Protein AF-A0AAP0P8N6-F1 (afdb_monomer_lite)

Sequence (125 aa):
MKKIEGWNSDIFTMSHIPEKYRLFVSKFVRRVVIARMAESPDIANAYHLKLKEAYEIEEQLKDLDVLTSSEEQLLELLDEVEKQLSEKAYVAGDEYTMADTMLIPVLALIELLELEENTFWLDPE

Foldseek 3Di:
DVLLVVQDVLLQLQLLDPPVPRDACDPVNVVVLVVVCVVCVVCNVVSVVVVVVRVVSVVLNVDPVSSVVSVVSLVVVVVLQVVCVVPEVHSVHPDDDVVRVSVVVVVVSCVVSVCPVPVPPDDDD

Structure (mmCIF, N/CA/C/O backbone):
data_AF-A0AAP0P8N6-F1
#
_entry.id   AF-A0AAP0P8N6-F1
#
loop_
_atom_site.group_PDB
_atom_site.id
_atom_site.type_symbol
_atom_site.label_atom_id
_atom_site.label_alt_id
_atom_site.label_comp_id
_atom_site.label_asym_id
_atom_site.label_entity_id
_atom_site.label_seq_id
_atom_site.pdbx_PDB_ins_code
_atom_site.Cartn_x
_atom_site.Cartn_y
_atom_site.Cartn_z
_atom_site.occupancy
_atom_site.B_iso_or_equiv
_atom_site.auth_seq_id
_atom_site.auth_comp_id
_atom_site.auth_asym_id
_atom_site.auth_atom_id
_atom_site.pdbx_PDB_model_num
ATOM 1 N N . MET A 1 1 ? -12.423 5.915 3.944 1.00 55.97 1 MET A N 1
ATOM 2 C CA . MET A 1 1 ? -12.132 5.591 2.526 1.00 55.97 1 MET A CA 1
ATOM 3 C C . MET A 1 1 ? -11.003 6.431 1.953 1.00 55.97 1 MET A C 1
ATOM 5 O O . MET A 1 1 ? -9.958 5.854 1.720 1.00 55.97 1 MET A O 1
ATOM 9 N N . LYS A 1 2 ? -11.124 7.767 1.854 1.00 62.25 2 LYS A N 1
ATOM 10 C CA . LYS A 1 2 ? -10.032 8.633 1.345 1.00 62.25 2 LYS A CA 1
ATOM 11 C C . LYS A 1 2 ? -8.669 8.457 2.033 1.00 62.25 2 LYS A C 1
ATOM 13 O O . LYS A 1 2 ? -7.657 8.740 1.417 1.00 62.25 2 LYS A O 1
ATOM 18 N N . LYS A 1 3 ? -8.650 8.040 3.305 1.00 66.69 3 LYS A N 1
ATOM 19 C CA . LYS A 1 3 ? -7.413 7.783 4.057 1.00 66.69 3 LYS A CA 1
ATOM 20 C C . LYS A 1 3 ? -6.740 6.460 3.674 1.00 66.69 3 LYS A C 1
ATOM 22 O O . LYS A 1 3 ? -5.549 6.473 3.425 1.00 66.69 3 LYS A O 1
ATOM 27 N N . ILE A 1 4 ? -7.506 5.369 3.532 1.00 62.72 4 ILE A N 1
ATOM 28 C CA . ILE A 1 4 ? -6.992 4.083 3.017 1.00 62.72 4 ILE A CA 1
ATOM 29 C C . ILE A 1 4 ? -6.464 4.271 1.590 1.00 62.72 4 ILE A C 1
ATOM 31 O O . ILE A 1 4 ? -5.371 3.833 1.277 1.00 62.72 4 ILE A O 1
ATOM 35 N N . GLU A 1 5 ? -7.208 4.992 0.745 1.00 65.88 5 GLU A N 1
ATOM 36 C CA . GLU A 1 5 ? -6.774 5.343 -0.618 1.00 65.88 5 GLU A CA 1
ATOM 37 C C . GLU A 1 5 ? -5.599 6.338 -0.648 1.00 65.88 5 GLU A C 1
ATOM 39 O O . GLU A 1 5 ? -4.939 6.479 -1.673 1.00 65.88 5 GLU A O 1
ATOM 44 N N . GLY A 1 6 ? -5.378 7.071 0.446 1.00 71.06 6 GLY A N 1
ATOM 45 C CA . GLY A 1 6 ? -4.318 8.068 0.577 1.00 71.06 6 GLY A CA 1
ATOM 46 C C . GLY A 1 6 ? -3.003 7.497 1.101 1.00 71.06 6 GLY A C 1
ATOM 47 O O . GLY A 1 6 ? -1.971 8.142 0.937 1.00 71.06 6 GLY A O 1
ATOM 48 N N . TRP A 1 7 ? -3.035 6.305 1.700 1.00 81.31 7 TRP A N 1
ATOM 49 C CA . TRP A 1 7 ? -1.846 5.576 2.117 1.00 81.31 7 TRP A CA 1
ATOM 50 C C . TRP A 1 7 ? -1.295 4.763 0.944 1.00 81.31 7 TRP A C 1
ATOM 52 O O . TRP A 1 7 ? -2.004 3.957 0.338 1.00 81.31 7 TRP A O 1
ATOM 62 N N . ASN A 1 8 ? -0.023 4.977 0.608 1.00 79.94 8 ASN A N 1
ATOM 63 C CA . ASN A 1 8 ? 0.630 4.233 -0.461 1.00 79.94 8 ASN A CA 1
ATOM 64 C C . ASN A 1 8 ? 1.205 2.916 0.079 1.00 79.94 8 ASN A C 1
ATOM 66 O O . ASN A 1 8 ? 2.331 2.876 0.577 1.00 79.94 8 ASN A O 1
ATOM 70 N N . SER A 1 9 ? 0.449 1.828 -0.079 1.00 83.25 9 SER A N 1
ATOM 71 C CA . SER A 1 9 ? 0.875 0.490 0.343 1.00 83.25 9 SER A CA 1
ATOM 72 C C . SER A 1 9 ? 2.142 -0.004 -0.359 1.00 83.25 9 SER A C 1
ATOM 74 O O . SER A 1 9 ? 2.825 -0.871 0.185 1.00 83.25 9 SER A O 1
ATOM 76 N N . ASP A 1 10 ? 2.476 0.510 -1.549 1.00 85.25 10 ASP A N 1
ATOM 77 C CA . ASP A 1 10 ? 3.640 0.042 -2.310 1.00 85.25 10 ASP A CA 1
ATOM 78 C C . ASP A 1 10 ? 4.949 0.412 -1.606 1.00 85.25 10 ASP A C 1
ATOM 80 O O . ASP A 1 10 ? 5.869 -0.404 -1.569 1.00 85.25 10 ASP A O 1
ATOM 84 N N . ILE A 1 11 ? 5.026 1.604 -0.998 1.00 85.50 11 ILE A N 1
ATOM 85 C CA . ILE A 1 11 ? 6.215 2.053 -0.254 1.00 85.50 11 ILE A CA 1
ATOM 86 C C . ILE A 1 11 ? 6.443 1.141 0.950 1.00 85.50 11 ILE A C 1
ATOM 88 O O . ILE A 1 11 ? 7.531 0.586 1.093 1.00 85.50 11 ILE A O 1
ATOM 92 N N . PHE A 1 12 ? 5.399 0.935 1.758 1.00 84.62 12 PHE A N 1
ATOM 93 C CA . PHE A 1 12 ? 5.439 0.043 2.915 1.00 84.62 12 PHE A CA 1
ATOM 94 C C . PHE A 1 12 ? 5.807 -1.389 2.513 1.00 84.62 12 PHE A C 1
ATOM 96 O O . PHE A 1 12 ? 6.734 -1.978 3.059 1.00 84.62 12 PHE A O 1
ATOM 103 N N . THR A 1 13 ? 5.141 -1.940 1.498 1.00 85.06 13 THR A N 1
ATOM 104 C CA . THR A 1 13 ? 5.405 -3.311 1.042 1.00 85.06 13 THR A CA 1
ATOM 105 C C . THR A 1 13 ? 6.847 -3.472 0.574 1.00 85.06 13 THR A C 1
ATOM 107 O O . THR A 1 13 ? 7.528 -4.424 0.943 1.00 85.06 13 THR A O 1
ATOM 110 N N . MET A 1 14 ? 7.341 -2.541 -0.243 1.00 84.69 14 MET A N 1
ATOM 111 C CA . MET A 1 14 ? 8.682 -2.648 -0.809 1.00 84.69 14 MET A CA 1
ATOM 112 C C . MET A 1 14 ? 9.784 -2.380 0.224 1.00 84.69 14 MET A C 1
ATOM 114 O O . MET A 1 14 ? 10.865 -2.959 0.092 1.00 84.69 14 MET A O 1
ATOM 118 N N . SER A 1 15 ? 9.541 -1.556 1.251 1.00 83.81 15 SER A N 1
ATOM 119 C CA . SER A 1 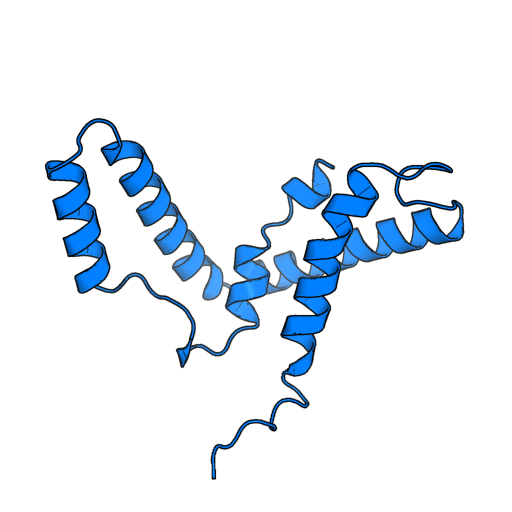15 ? 10.510 -1.341 2.334 1.00 83.81 15 SER A CA 1
ATOM 120 C C . SER A 1 15 ? 10.685 -2.584 3.209 1.00 83.81 15 SER A C 1
ATOM 122 O O . SER A 1 15 ? 11.817 -2.889 3.587 1.00 83.81 15 SER A O 1
ATOM 124 N N . HIS A 1 16 ? 9.607 -3.343 3.425 1.00 83.12 16 HIS A N 1
ATOM 125 C CA . HIS A 1 16 ? 9.579 -4.549 4.262 1.00 83.12 16 HIS A CA 1
ATOM 126 C C . HIS A 1 16 ? 9.975 -5.839 3.523 1.00 83.12 16 HIS A C 1
ATOM 128 O O . HIS A 1 16 ? 10.147 -6.878 4.148 1.00 83.12 16 HIS A O 1
ATOM 134 N N . ILE A 1 17 ? 10.146 -5.801 2.197 1.00 81.25 17 ILE A N 1
ATOM 135 C CA . ILE A 1 17 ? 10.663 -6.938 1.422 1.00 81.25 17 ILE A CA 1
ATOM 136 C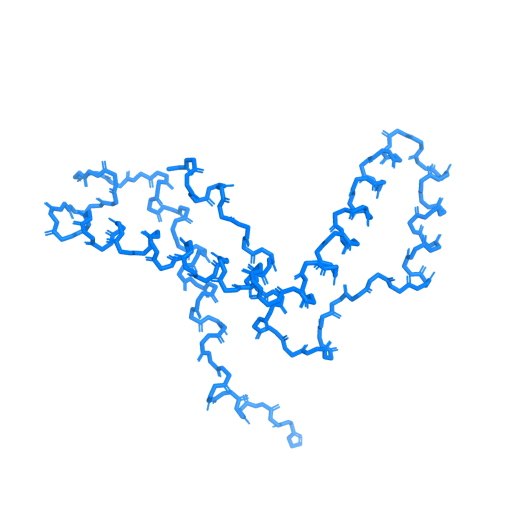 C . ILE A 1 17 ? 12.198 -6.840 1.305 1.00 81.25 17 ILE A C 1
ATOM 138 O O . ILE A 1 17 ? 12.722 -5.752 1.011 1.00 81.25 17 ILE A O 1
ATOM 142 N N . PRO A 1 18 ? 12.942 -7.962 1.422 1.00 79.62 18 PRO A N 1
ATOM 143 C CA . PRO A 1 18 ? 14.384 -7.993 1.211 1.00 79.62 18 PRO A CA 1
ATOM 144 C C . PRO A 1 18 ? 14.786 -7.433 -0.150 1.00 79.62 18 PRO A C 1
ATOM 146 O O . PRO A 1 18 ? 14.189 -7.763 -1.175 1.00 79.62 18 PRO A O 1
ATOM 149 N N . GLU A 1 19 ? 15.878 -6.666 -0.189 1.00 78.44 19 GLU A N 1
ATOM 150 C CA . GLU A 1 19 ? 16.346 -5.979 -1.402 1.00 78.44 19 GLU A CA 1
ATOM 151 C C . GLU A 1 19 ? 16.492 -6.915 -2.615 1.00 78.44 19 GLU A C 1
ATOM 153 O O . GLU A 1 19 ? 16.136 -6.544 -3.730 1.00 78.44 19 GLU A O 1
ATOM 158 N N . LYS A 1 20 ? 16.918 -8.168 -2.395 1.00 76.81 20 LYS A N 1
ATOM 159 C CA . LYS A 1 20 ? 17.052 -9.195 -3.446 1.00 76.81 20 LYS A CA 1
ATOM 160 C C . LYS A 1 20 ? 15.747 -9.533 -4.182 1.00 76.81 20 LYS A C 1
ATOM 162 O O . LYS A 1 20 ? 15.808 -10.061 -5.289 1.00 76.81 20 LYS A O 1
ATOM 167 N N . TYR A 1 21 ? 14.595 -9.272 -3.568 1.00 75.81 21 TYR A N 1
ATOM 168 C CA . TYR A 1 21 ? 13.273 -9.543 -4.133 1.00 75.81 21 TYR A CA 1
ATOM 169 C C . TYR A 1 21 ? 12.557 -8.275 -4.609 1.00 75.81 21 TYR A C 1
ATOM 171 O O . TYR A 1 21 ? 11.519 -8.380 -5.263 1.00 75.81 21 TYR A O 1
ATOM 179 N N . ARG A 1 22 ? 13.108 -7.084 -4.340 1.00 78.56 22 ARG A N 1
ATOM 180 C CA . ARG A 1 22 ? 12.566 -5.829 -4.869 1.00 78.56 22 ARG A CA 1
ATOM 181 C C . ARG A 1 22 ? 12.730 -5.835 -6.389 1.00 78.56 22 ARG A C 1
ATOM 183 O O . ARG A 1 22 ? 13.837 -5.936 -6.922 1.00 78.56 22 ARG A O 1
ATOM 190 N N . LEU A 1 23 ? 11.612 -5.784 -7.110 1.00 67.75 23 LEU A N 1
ATOM 191 C CA . LEU A 1 23 ? 11.600 -5.790 -8.572 1.00 67.75 23 LEU A CA 1
ATOM 192 C C . LEU A 1 23 ? 11.996 -4.409 -9.105 1.00 67.75 23 LEU A C 1
ATOM 194 O O . LEU A 1 23 ? 11.146 -3.597 -9.457 1.00 67.75 23 LEU A O 1
ATOM 198 N N . PHE A 1 24 ? 13.301 -4.161 -9.189 1.00 72.69 24 PHE A N 1
ATOM 199 C CA . PHE A 1 24 ? 13.833 -2.950 -9.807 1.00 72.69 24 PHE A CA 1
ATOM 200 C C . PHE A 1 24 ? 13.598 -2.946 -11.324 1.00 72.69 24 PHE A C 1
ATOM 202 O O . PHE A 1 24 ? 13.687 -3.982 -12.005 1.00 72.69 24 PHE A O 1
ATOM 209 N N . VAL A 1 25 ? 13.364 -1.764 -11.896 1.00 81.31 25 VAL A N 1
ATOM 210 C CA . VAL A 1 25 ? 13.219 -1.596 -13.348 1.00 81.31 25 VAL A CA 1
ATOM 211 C C . VAL A 1 25 ? 14.587 -1.742 -14.008 1.00 81.31 25 VAL A C 1
ATOM 213 O O . VAL A 1 25 ? 15.314 -0.784 -14.282 1.00 81.31 25 VAL A O 1
ATOM 216 N N . SER A 1 26 ? 14.940 -2.984 -14.328 1.00 84.62 26 SER A N 1
ATOM 217 C CA . SER A 1 26 ? 16.197 -3.273 -15.006 1.00 84.62 26 SER A CA 1
ATOM 218 C C . SER A 1 26 ? 16.269 -2.629 -16.397 1.00 84.62 26 SER A C 1
ATOM 220 O O . SER A 1 26 ? 15.267 -2.358 -17.070 1.00 84.62 26 SER A O 1
ATOM 222 N N . LYS A 1 27 ? 17.496 -2.478 -16.909 1.00 86.75 27 LYS A N 1
ATOM 223 C CA . LYS A 1 27 ? 17.740 -2.040 -18.294 1.00 86.75 27 LYS A CA 1
ATOM 224 C C . LYS A 1 27 ? 17.022 -2.922 -19.323 1.00 86.75 27 LYS A C 1
ATOM 226 O O . LYS A 1 27 ? 16.635 -2.423 -20.380 1.00 86.75 27 LYS A O 1
ATOM 231 N N . PHE A 1 28 ? 16.862 -4.216 -19.033 1.00 89.56 28 PHE A N 1
ATOM 232 C CA . PHE A 1 28 ? 16.109 -5.138 -19.879 1.00 89.56 28 PHE A CA 1
ATOM 233 C C . PHE A 1 28 ? 14.616 -4.795 -19.871 1.00 89.56 28 PHE A C 1
ATOM 235 O O . PHE A 1 28 ? 14.058 -4.546 -20.938 1.00 89.56 28 PHE A O 1
ATOM 242 N N . VAL A 1 29 ? 14.006 -4.677 -18.686 1.00 88.31 29 VAL A N 1
ATOM 243 C CA . VAL A 1 29 ? 12.585 -4.317 -18.531 1.00 88.31 29 VAL A CA 1
ATOM 244 C C . VAL A 1 29 ? 12.288 -2.987 -19.220 1.00 88.31 29 VAL A C 1
ATOM 246 O O . VAL A 1 29 ? 11.364 -2.910 -20.025 1.00 88.31 29 VAL A O 1
ATOM 249 N N . ARG A 1 30 ? 13.135 -1.968 -19.028 1.00 90.06 30 ARG A N 1
ATOM 250 C CA . ARG A 1 30 ? 12.987 -0.668 -19.700 1.00 90.06 30 ARG A CA 1
ATOM 251 C C . ARG A 1 30 ? 12.951 -0.796 -21.228 1.00 90.06 30 ARG A C 1
ATOM 253 O O . ARG A 1 30 ? 12.133 -0.156 -21.880 1.00 90.06 30 ARG A O 1
ATOM 260 N N . ARG A 1 31 ? 13.833 -1.614 -21.815 1.00 92.56 31 ARG A N 1
ATOM 261 C CA . ARG A 1 31 ? 13.868 -1.844 -23.272 1.00 92.56 31 ARG A CA 1
ATOM 262 C C . ARG A 1 31 ? 12.615 -2.557 -23.764 1.00 92.56 31 ARG A C 1
ATOM 264 O O . ARG A 1 31 ? 12.092 -2.178 -24.806 1.00 92.56 31 ARG A O 1
ATOM 271 N N . VAL A 1 32 ? 12.139 -3.551 -23.015 1.00 92.88 32 VAL A N 1
ATOM 272 C CA . VAL A 1 32 ? 10.894 -4.266 -23.327 1.00 92.88 32 VAL A CA 1
ATOM 273 C C . VAL A 1 32 ? 9.709 -3.304 -23.295 1.00 92.88 32 VAL A C 1
ATOM 275 O O . VAL A 1 32 ? 8.936 -3.274 -24.245 1.00 92.88 32 VAL A O 1
ATOM 278 N N . VAL A 1 33 ? 9.604 -2.469 -22.259 1.00 91.12 33 VAL A N 1
ATOM 279 C CA . VAL A 1 33 ? 8.541 -1.463 -22.139 1.00 91.12 33 VAL A CA 1
ATOM 280 C C . VAL A 1 33 ? 8.573 -0.481 -23.317 1.00 91.12 33 VAL A C 1
ATOM 282 O O . VAL A 1 33 ? 7.539 -0.253 -23.937 1.00 91.12 33 VAL A O 1
ATOM 285 N N . ILE A 1 34 ? 9.749 0.035 -23.695 1.00 91.88 34 ILE A N 1
ATOM 286 C CA . ILE A 1 34 ? 9.897 0.938 -24.854 1.00 91.88 34 ILE A CA 1
ATOM 287 C C . ILE A 1 34 ? 9.484 0.251 -26.164 1.00 91.88 34 ILE A C 1
ATOM 289 O O . ILE A 1 34 ? 8.797 0.860 -26.982 1.00 91.88 34 ILE A O 1
ATOM 293 N N . ALA A 1 35 ? 9.878 -1.008 -26.370 1.00 95.00 35 ALA A N 1
ATOM 294 C CA . ALA A 1 35 ? 9.468 -1.764 -27.552 1.00 95.00 35 ALA A CA 1
ATOM 295 C C . ALA A 1 35 ? 7.941 -1.936 -27.599 1.00 95.00 35 ALA A C 1
ATOM 297 O O . ALA A 1 35 ? 7.327 -1.681 -28.631 1.00 95.00 35 ALA A O 1
ATOM 298 N N . ARG A 1 36 ? 7.314 -2.261 -26.461 1.00 93.94 36 ARG A N 1
ATOM 299 C CA . ARG A 1 36 ? 5.854 -2.417 -26.360 1.00 93.94 36 ARG A CA 1
ATOM 300 C C . ARG A 1 36 ? 5.094 -1.116 -26.578 1.00 93.94 36 ARG A C 1
ATOM 302 O O . ARG A 1 36 ? 4.063 -1.130 -27.235 1.00 93.94 36 ARG A O 1
ATOM 309 N N . MET A 1 37 ? 5.622 0.012 -26.110 1.00 94.62 37 MET A N 1
ATOM 310 C CA . MET A 1 37 ? 5.062 1.331 -26.425 1.00 94.62 37 MET A CA 1
ATOM 311 C C . MET A 1 37 ? 5.064 1.614 -27.933 1.00 94.62 37 MET A C 1
ATOM 313 O O . MET A 1 37 ? 4.119 2.211 -28.440 1.00 94.62 37 MET A O 1
ATOM 317 N N . ALA A 1 38 ? 6.118 1.205 -28.647 1.00 94.06 38 ALA A N 1
ATOM 318 C CA . ALA A 1 38 ? 6.205 1.382 -30.095 1.00 94.06 38 ALA A CA 1
ATOM 319 C C . ALA A 1 38 ? 5.251 0.443 -30.856 1.00 94.06 38 ALA A C 1
ATOM 321 O O . ALA A 1 38 ? 4.687 0.840 -31.874 1.00 94.06 38 ALA A O 1
ATOM 322 N N . GLU A 1 39 ? 5.062 -0.783 -30.358 1.00 96.19 39 GLU A N 1
ATOM 323 C CA . GLU A 1 39 ? 4.146 -1.787 -30.921 1.00 96.19 39 GLU A CA 1
ATOM 324 C C . GLU A 1 39 ? 2.665 -1.475 -30.645 1.00 96.19 39 GLU A C 1
ATOM 326 O O . GLU A 1 39 ? 1.805 -1.823 -31.454 1.00 96.19 39 GLU A O 1
ATOM 331 N N . SER A 1 40 ? 2.358 -0.812 -29.525 1.00 95.00 40 SER A N 1
ATOM 332 C CA . SER A 1 40 ? 0.989 -0.511 -29.080 1.00 95.00 40 SER A CA 1
ATOM 333 C C . SER A 1 40 ? 0.841 0.967 -28.676 1.00 95.00 40 SER A C 1
ATOM 335 O O . SER A 1 40 ? 0.831 1.299 -27.484 1.00 95.00 40 SER A O 1
ATOM 337 N N . PRO A 1 41 ? 0.743 1.889 -29.659 1.00 93.06 41 PRO A N 1
ATOM 338 C CA . PRO A 1 41 ? 0.675 3.331 -29.405 1.00 93.06 41 PRO A CA 1
ATOM 339 C C . PRO A 1 41 ? -0.545 3.771 -28.584 1.00 93.06 41 PRO A C 1
ATOM 341 O O . PRO A 1 41 ? -0.491 4.782 -27.887 1.00 93.06 41 PRO A O 1
ATOM 344 N N . ASP A 1 42 ? -1.635 3.012 -28.655 1.00 96.38 42 ASP A N 1
ATOM 345 C CA . ASP A 1 42 ? -2.896 3.234 -27.945 1.00 96.38 42 ASP A CA 1
ATOM 346 C C . ASP A 1 42 ? -2.749 3.144 -26.418 1.00 96.38 42 ASP A C 1
ATOM 348 O O . ASP A 1 42 ? -3.391 3.900 -25.689 1.00 96.38 42 ASP A O 1
ATOM 352 N N . ILE A 1 43 ? -1.851 2.282 -25.935 1.00 94.06 43 ILE A N 1
ATOM 353 C CA . ILE A 1 43 ? -1.557 2.101 -24.504 1.00 94.06 43 ILE A CA 1
ATOM 354 C C . ILE A 1 43 ? -0.164 2.597 -24.100 1.00 94.06 43 ILE A C 1
ATOM 356 O O . ILE A 1 43 ? 0.233 2.467 -22.939 1.00 94.06 43 ILE A O 1
ATOM 360 N N . ALA A 1 44 ? 0.581 3.217 -25.017 1.00 94.50 44 ALA A N 1
ATOM 361 C CA . ALA A 1 44 ? 1.934 3.709 -24.759 1.00 94.50 44 ALA A CA 1
ATOM 362 C C . ALA A 1 44 ? 2.003 4.673 -23.561 1.00 94.50 44 ALA A C 1
ATOM 364 O O . ALA A 1 44 ? 2.946 4.616 -22.770 1.00 94.50 44 ALA A O 1
ATOM 365 N N . ASN A 1 45 ? 0.979 5.514 -23.376 1.00 94.25 45 ASN A N 1
ATOM 366 C CA . ASN A 1 45 ? 0.905 6.419 -22.230 1.00 94.25 45 ASN A CA 1
ATOM 367 C C . ASN A 1 45 ? 0.770 5.667 -20.892 1.00 94.25 45 ASN A C 1
ATOM 369 O O . ASN A 1 45 ? 1.404 6.047 -19.912 1.00 94.25 45 ASN A O 1
ATOM 373 N N . ALA A 1 46 ? 0.001 4.573 -20.854 1.00 93.25 46 ALA A N 1
ATOM 374 C CA . ALA A 1 46 ? -0.148 3.752 -19.652 1.00 93.25 46 ALA A CA 1
ATOM 375 C C . ALA A 1 46 ? 1.179 3.080 -19.269 1.00 93.25 46 ALA A C 1
ATOM 377 O O . ALA A 1 46 ? 1.575 3.104 -18.105 1.00 93.25 46 ALA A O 1
ATOM 378 N N . TYR A 1 47 ? 1.916 2.563 -20.258 1.00 92.06 47 TYR A N 1
ATOM 379 C CA . TYR A 1 47 ? 3.274 2.067 -20.038 1.00 92.06 47 TYR A CA 1
ATOM 380 C C . TYR A 1 47 ? 4.214 3.158 -19.516 1.00 92.06 47 TYR A C 1
ATOM 382 O O . TYR A 1 47 ? 5.064 2.879 -18.672 1.00 92.06 47 TYR A O 1
ATOM 390 N N . HIS A 1 48 ? 4.083 4.392 -20.012 1.00 91.38 48 HIS A N 1
ATOM 391 C CA . HIS A 1 48 ? 4.955 5.495 -19.608 1.00 91.38 48 HIS A CA 1
ATOM 392 C C . HIS A 1 48 ? 4.704 5.884 -18.158 1.00 91.38 48 HIS A C 1
ATOM 394 O O . HIS A 1 48 ? 5.654 6.026 -17.392 1.00 91.38 48 HIS A O 1
ATOM 400 N N . LEU A 1 49 ? 3.429 5.976 -17.781 1.00 92.31 49 LEU A N 1
ATOM 401 C CA . LEU A 1 49 ? 3.020 6.247 -16.413 1.00 92.31 49 LEU A CA 1
ATOM 402 C C . LEU A 1 49 ? 3.518 5.157 -15.458 1.00 92.31 49 LEU A C 1
ATOM 404 O O . LEU A 1 49 ? 4.182 5.481 -14.483 1.00 92.31 49 LEU A O 1
ATOM 408 N N . LYS A 1 50 ? 3.314 3.876 -15.787 1.00 89.44 50 LYS A N 1
ATOM 409 C CA . LYS A 1 50 ? 3.782 2.758 -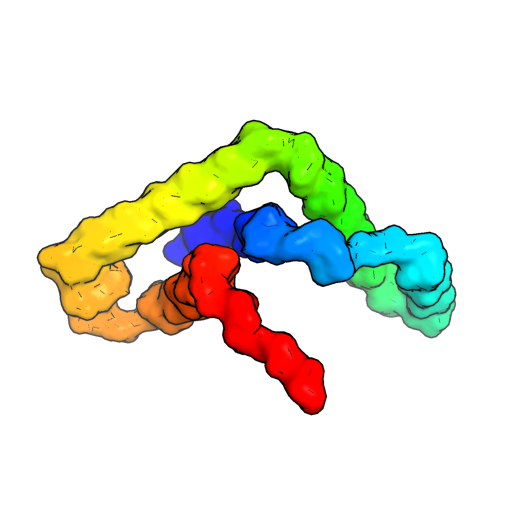14.948 1.00 89.44 50 LYS A CA 1
ATOM 410 C C . LYS A 1 50 ? 5.300 2.727 -14.786 1.00 89.44 50 LYS A C 1
ATOM 412 O O . LYS A 1 50 ? 5.806 2.445 -13.706 1.00 89.44 50 LYS A O 1
ATOM 417 N N . LEU A 1 51 ? 6.036 3.039 -15.853 1.00 89.75 51 LEU A N 1
ATOM 418 C CA . LEU A 1 51 ? 7.493 3.135 -15.799 1.00 89.75 51 LEU A CA 1
ATOM 419 C C . LEU A 1 51 ? 7.955 4.304 -14.915 1.00 89.75 51 LEU A C 1
ATOM 421 O O . LEU A 1 51 ? 8.933 4.166 -14.189 1.00 89.75 51 LEU A O 1
ATOM 425 N N . LYS A 1 52 ? 7.255 5.442 -14.982 1.00 90.62 52 LYS A N 1
ATOM 426 C CA . LYS A 1 52 ? 7.516 6.616 -14.143 1.00 90.62 52 LYS A CA 1
ATOM 427 C C . LYS A 1 52 ? 7.241 6.322 -12.667 1.00 90.62 52 LYS A C 1
ATOM 429 O O . LYS A 1 52 ? 8.120 6.574 -11.856 1.00 90.62 52 LYS A O 1
ATOM 434 N N . GLU A 1 53 ? 6.088 5.732 -12.353 1.00 88.69 53 GLU A N 1
ATOM 435 C CA . GLU A 1 53 ? 5.710 5.315 -10.994 1.00 88.69 53 GLU A CA 1
ATOM 436 C C . GLU A 1 53 ? 6.771 4.394 -10.377 1.00 88.69 53 GLU A C 1
ATOM 438 O O . GLU A 1 53 ? 7.215 4.620 -9.257 1.00 88.69 53 GLU A O 1
ATOM 443 N N . ALA A 1 54 ? 7.253 3.401 -11.130 1.00 86.62 54 ALA A N 1
ATOM 444 C CA . ALA A 1 54 ? 8.280 2.487 -10.639 1.00 86.62 54 ALA A CA 1
ATOM 445 C C . ALA A 1 54 ? 9.612 3.194 -10.313 1.00 86.62 54 ALA A C 1
ATOM 447 O O . ALA A 1 54 ? 10.252 2.862 -9.318 1.00 86.62 54 ALA A O 1
ATOM 448 N N . TYR A 1 55 ? 10.019 4.193 -11.108 1.00 87.69 55 TYR A N 1
ATOM 449 C CA . TYR A 1 55 ? 11.200 5.007 -10.791 1.00 87.69 55 TYR A CA 1
ATOM 450 C C . TYR A 1 55 ? 10.989 5.918 -9.581 1.00 87.69 55 TYR A C 1
ATOM 452 O O . TYR A 1 55 ? 11.923 6.139 -8.816 1.00 87.69 55 TYR A O 1
ATOM 460 N N . GLU A 1 56 ? 9.783 6.457 -9.412 1.00 89.69 56 GLU A N 1
ATOM 461 C CA . GLU A 1 56 ? 9.441 7.292 -8.259 1.00 89.69 56 GLU A CA 1
ATOM 462 C C . GLU A 1 56 ? 9.468 6.473 -6.963 1.00 89.69 56 GLU A C 1
ATOM 464 O O . GLU A 1 56 ? 10.073 6.919 -5.992 1.00 89.69 56 GLU A O 1
ATOM 469 N N . ILE A 1 57 ? 8.922 5.252 -6.974 1.00 87.69 57 ILE A N 1
ATOM 470 C CA . ILE A 1 57 ? 8.990 4.325 -5.834 1.00 87.69 57 ILE A CA 1
ATOM 471 C C . ILE A 1 57 ? 10.447 3.956 -5.523 1.00 87.69 57 ILE A C 1
ATOM 473 O O . ILE A 1 57 ? 10.857 4.031 -4.370 1.00 87.69 57 ILE A O 1
ATOM 477 N N . GLU A 1 58 ? 11.264 3.613 -6.529 1.00 86.38 58 GLU A N 1
ATOM 478 C CA . GLU A 1 58 ? 12.695 3.325 -6.319 1.00 86.38 58 GLU A CA 1
ATOM 479 C C . GLU A 1 58 ? 13.449 4.476 -5.645 1.00 86.38 58 GLU A C 1
ATOM 481 O O . GLU A 1 58 ? 14.360 4.236 -4.851 1.00 86.38 58 GLU A O 1
ATOM 486 N N . GLU A 1 59 ? 13.108 5.718 -5.983 1.00 88.81 59 GLU A N 1
ATOM 487 C CA . GLU A 1 59 ? 13.729 6.890 -5.374 1.00 88.81 59 GLU A CA 1
ATOM 488 C C . GLU A 1 59 ? 13.218 7.118 -3.949 1.00 88.81 59 GLU A C 1
ATOM 490 O O . GLU A 1 59 ? 14.020 7.334 -3.042 1.00 88.81 59 GLU A O 1
ATOM 495 N N . GLN A 1 60 ? 11.908 6.985 -3.731 1.00 90.00 60 GLN A N 1
ATOM 496 C CA . GLN A 1 60 ? 11.276 7.091 -2.413 1.00 90.00 60 GLN A CA 1
ATOM 497 C C . GLN A 1 60 ? 11.805 6.053 -1.419 1.00 90.00 60 GLN A C 1
ATOM 499 O O . GLN A 1 60 ? 11.996 6.372 -0.252 1.00 90.00 60 GLN A O 1
ATOM 504 N N . LEU A 1 61 ? 12.126 4.837 -1.872 1.00 87.25 61 LEU A N 1
ATOM 505 C CA . LEU A 1 61 ? 12.689 3.782 -1.020 1.00 87.25 61 LEU A CA 1
ATOM 506 C C . LEU A 1 61 ? 14.082 4.104 -0.453 1.00 87.25 61 LEU A C 1
ATOM 508 O O . LEU A 1 61 ? 14.554 3.396 0.436 1.00 87.25 61 LEU A O 1
ATOM 512 N N . LYS A 1 62 ? 14.759 5.138 -0.964 1.00 87.81 62 LYS A N 1
ATOM 513 C CA . LYS A 1 62 ? 16.050 5.612 -0.436 1.00 87.81 62 LYS A CA 1
ATOM 514 C C . LYS A 1 62 ? 15.883 6.683 0.639 1.00 87.81 62 LYS A C 1
ATOM 516 O O . LYS A 1 62 ? 16.862 7.017 1.305 1.00 87.81 62 LYS A O 1
ATOM 521 N N . ASP A 1 63 ? 14.686 7.243 0.770 1.00 91.31 63 ASP A N 1
ATOM 522 C CA . ASP A 1 63 ? 14.384 8.346 1.669 1.00 91.31 63 ASP A CA 1
ATOM 523 C C . ASP A 1 63 ? 13.773 7.811 2.970 1.00 91.31 63 ASP A C 1
ATOM 525 O O . ASP A 1 63 ? 12.624 7.371 3.011 1.00 91.31 63 ASP A O 1
ATOM 529 N N . LEU A 1 64 ? 14.562 7.840 4.047 1.00 88.69 64 LEU A N 1
ATOM 530 C CA . LEU A 1 64 ? 14.136 7.356 5.361 1.00 88.69 64 LEU A CA 1
ATOM 531 C C . LEU A 1 64 ? 12.934 8.129 5.915 1.00 88.69 64 LEU A C 1
ATOM 533 O O . LEU A 1 64 ? 12.117 7.533 6.621 1.00 88.69 64 LEU A O 1
ATOM 537 N N . ASP A 1 65 ? 12.796 9.414 5.584 1.00 91.69 65 ASP A N 1
ATOM 538 C CA . ASP A 1 65 ? 11.672 10.225 6.055 1.00 91.69 65 ASP A CA 1
ATOM 539 C C . ASP A 1 65 ? 10.373 9.767 5.375 1.00 91.69 65 ASP A C 1
ATOM 541 O O . ASP A 1 65 ? 9.320 9.699 6.011 1.00 91.69 65 ASP A O 1
ATOM 545 N N . VAL A 1 66 ? 10.450 9.370 4.099 1.00 89.19 66 VAL A N 1
ATOM 546 C CA . VAL A 1 66 ? 9.311 8.808 3.356 1.00 89.19 66 VAL A CA 1
ATOM 547 C C . VAL A 1 66 ? 8.896 7.450 3.918 1.00 89.19 66 VAL A C 1
ATOM 549 O O . VAL A 1 66 ? 7.699 7.203 4.077 1.00 89.19 66 VAL A O 1
ATOM 552 N N . LEU A 1 67 ? 9.860 6.585 4.246 1.00 87.44 67 LEU A N 1
ATOM 553 C CA . LEU A 1 67 ? 9.571 5.282 4.855 1.00 87.44 67 LEU A CA 1
ATOM 554 C C . LEU A 1 67 ? 8.899 5.441 6.221 1.00 87.44 67 LEU A C 1
ATOM 556 O O . LEU A 1 67 ? 7.832 4.876 6.449 1.00 87.44 67 LEU A O 1
ATOM 560 N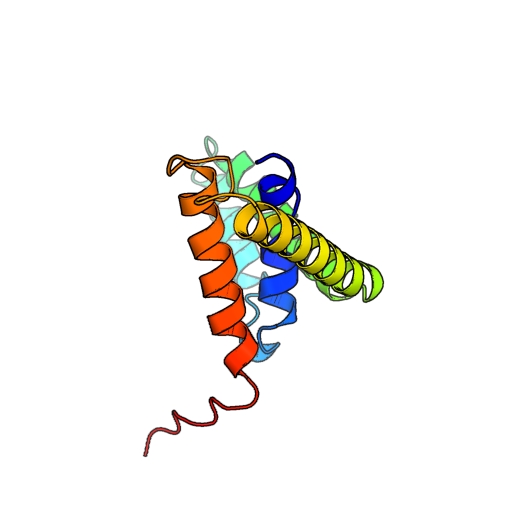 N . THR A 1 68 ? 9.480 6.279 7.081 1.00 88.31 68 THR A N 1
ATOM 561 C CA . THR A 1 68 ? 8.950 6.555 8.424 1.00 88.31 68 THR A CA 1
ATOM 562 C C . THR A 1 68 ? 7.544 7.148 8.339 1.00 88.31 68 THR A C 1
ATOM 564 O O . THR A 1 68 ? 6.626 6.668 8.996 1.00 88.31 68 THR A O 1
ATOM 567 N N . SER A 1 69 ? 7.331 8.130 7.458 1.00 89.38 69 SER A N 1
ATOM 568 C CA . SER A 1 69 ? 6.007 8.729 7.266 1.00 89.38 69 SER A CA 1
ATOM 569 C C . SER A 1 69 ? 4.973 7.718 6.758 1.00 89.38 69 SER A C 1
ATOM 571 O O . SER A 1 69 ? 3.809 7.778 7.153 1.00 89.38 69 SER A O 1
ATOM 573 N N . SER A 1 70 ? 5.375 6.771 5.903 1.00 87.94 70 SER A N 1
ATOM 574 C CA . SER A 1 70 ? 4.493 5.701 5.425 1.00 87.94 70 SER A CA 1
ATOM 575 C C . SER A 1 70 ? 4.057 4.757 6.552 1.00 87.94 70 SER A C 1
ATOM 577 O O . SER A 1 70 ? 2.917 4.289 6.535 1.00 87.94 70 SER A O 1
ATOM 579 N N . GLU A 1 71 ? 4.940 4.459 7.507 1.00 87.19 71 GLU A N 1
ATOM 580 C CA . GLU A 1 71 ? 4.622 3.651 8.694 1.00 87.19 71 GLU A CA 1
ATOM 581 C C . GLU A 1 71 ? 3.721 4.415 9.669 1.00 87.19 71 GLU A C 1
ATOM 583 O O . GLU A 1 71 ? 2.704 3.884 10.111 1.00 87.19 71 GLU A O 1
ATOM 588 N N . GLU A 1 72 ? 4.023 5.686 9.941 1.00 90.38 72 GLU A N 1
ATOM 589 C CA . GLU A 1 72 ? 3.196 6.547 10.797 1.00 90.38 72 GLU A CA 1
ATOM 590 C C . GLU A 1 72 ? 1.763 6.676 10.261 1.00 90.38 72 GLU A C 1
ATOM 592 O O . GLU A 1 72 ? 0.801 6.540 11.015 1.00 90.38 72 GLU A O 1
ATOM 597 N N . GLN A 1 73 ? 1.597 6.858 8.946 1.00 90.50 73 GLN A N 1
ATOM 598 C CA . GLN A 1 73 ? 0.275 6.900 8.310 1.00 90.50 73 GLN A CA 1
ATOM 599 C C . GLN A 1 73 ? -0.505 5.591 8.474 1.00 90.50 73 GLN A C 1
ATOM 601 O O . GLN A 1 73 ? -1.730 5.623 8.624 1.00 90.50 73 GLN A O 1
ATOM 606 N N . LEU A 1 74 ? 0.185 4.447 8.431 1.00 89.75 74 LEU A N 1
ATOM 607 C CA . LEU A 1 74 ? -0.441 3.150 8.665 1.00 89.75 74 LEU A CA 1
ATOM 608 C C . LEU A 1 74 ? -0.881 3.016 10.126 1.00 89.75 74 LEU A C 1
ATOM 610 O O . LEU A 1 74 ? -2.016 2.617 10.375 1.00 89.75 74 LEU A O 1
ATOM 614 N N . LEU A 1 75 ? -0.029 3.393 11.080 1.00 90.44 75 LEU A N 1
ATOM 615 C CA . LEU A 1 75 ? -0.367 3.373 12.505 1.00 90.44 75 LEU A CA 1
ATOM 616 C C . LEU A 1 75 ? -1.577 4.264 12.808 1.00 90.44 75 LEU A C 1
ATOM 618 O O . LEU A 1 75 ? -2.532 3.801 13.424 1.00 90.44 75 LEU A O 1
ATOM 622 N N . GLU A 1 76 ? -1.605 5.494 12.290 1.00 91.75 76 GLU A N 1
ATOM 623 C CA . GLU A 1 76 ? -2.758 6.391 12.448 1.00 91.75 76 GLU A CA 1
ATOM 624 C C . GLU A 1 76 ? -4.054 5.794 11.875 1.00 91.75 76 GLU A C 1
ATOM 626 O O . GLU A 1 76 ? -5.138 5.977 12.439 1.00 91.75 76 GLU A O 1
ATOM 631 N N . LEU A 1 77 ? -3.961 5.088 10.741 1.00 91.06 77 LEU A N 1
ATOM 632 C CA . LEU A 1 77 ? -5.099 4.399 10.139 1.00 91.06 77 LEU A CA 1
ATOM 633 C C . LEU A 1 77 ? -5.603 3.266 11.044 1.00 91.06 77 LEU A C 1
ATOM 635 O O . LEU A 1 77 ? -6.815 3.134 11.229 1.00 91.06 77 LEU A O 1
ATOM 639 N N . LEU A 1 78 ? -4.692 2.458 11.590 1.00 92.31 78 LEU A N 1
ATOM 640 C CA . LEU A 1 78 ? -5.018 1.332 12.466 1.00 92.31 78 LEU A CA 1
ATOM 641 C C . LEU A 1 78 ? -5.599 1.801 13.804 1.00 92.31 78 LEU A C 1
ATOM 643 O O . LEU A 1 78 ? -6.625 1.268 14.219 1.00 92.31 78 LEU A O 1
ATOM 647 N N . ASP A 1 79 ? -5.038 2.847 14.413 1.00 94.31 79 ASP A N 1
ATOM 648 C CA . ASP A 1 79 ? -5.562 3.464 15.639 1.00 94.31 79 ASP A CA 1
ATOM 649 C C . ASP A 1 79 ? -7.004 3.967 15.444 1.00 94.31 79 ASP A C 1
ATOM 651 O O . ASP A 1 79 ? -7.871 3.817 16.311 1.00 94.31 79 ASP A O 1
ATOM 655 N N . GLU A 1 80 ? -7.300 4.567 14.284 1.00 92.12 80 GLU A N 1
ATOM 656 C CA . GLU A 1 80 ? -8.653 5.023 13.961 1.00 92.12 80 GLU A CA 1
ATOM 657 C C . GLU A 1 80 ? -9.624 3.846 13.791 1.00 92.12 80 GLU A C 1
ATOM 659 O O . GLU A 1 80 ? -10.759 3.910 14.277 1.00 92.12 80 GLU A O 1
ATOM 664 N N . VAL A 1 81 ? -9.184 2.777 13.126 1.00 93.44 81 VAL A N 1
ATOM 665 C CA . VAL A 1 81 ? -9.958 1.540 12.964 1.00 93.44 81 VAL A CA 1
ATOM 666 C C . VAL A 1 81 ? -10.234 0.893 14.320 1.00 93.44 81 VAL A C 1
ATOM 668 O O . VAL A 1 81 ? -11.385 0.558 14.603 1.00 93.44 81 VAL A O 1
ATOM 671 N N . GLU A 1 82 ? -9.221 0.762 15.178 1.00 95.31 82 GLU A N 1
ATOM 672 C CA . GLU A 1 82 ? -9.362 0.200 16.523 1.00 95.31 82 GLU A CA 1
ATOM 673 C C . GLU A 1 82 ? -10.354 1.019 17.348 1.00 95.31 82 GLU A C 1
ATOM 675 O O . GLU A 1 82 ? -11.288 0.468 17.937 1.00 95.31 82 GLU A O 1
ATOM 680 N N . LYS A 1 83 ? -10.229 2.350 17.319 1.00 94.44 83 LYS A N 1
ATOM 681 C CA . LYS A 1 83 ? -11.176 3.237 17.993 1.00 94.44 83 LYS A CA 1
ATOM 682 C C . LYS A 1 83 ? -12.606 3.017 17.500 1.00 94.44 83 LYS A C 1
ATOM 684 O O . LYS A 1 83 ? -13.517 2.904 18.320 1.00 94.44 83 LYS A O 1
ATOM 689 N N . GLN A 1 84 ? -12.818 2.943 16.186 1.00 94.12 84 GLN A N 1
ATOM 690 C CA . GLN A 1 84 ? -14.149 2.727 15.610 1.00 94.12 84 GLN A CA 1
ATOM 691 C C . GLN A 1 84 ? -14.739 1.379 16.040 1.00 94.12 84 GLN A C 1
ATOM 693 O O . GLN A 1 84 ? -15.891 1.336 16.471 1.00 94.12 84 GLN A O 1
ATOM 698 N N . LEU A 1 85 ? -13.944 0.310 15.995 1.00 95.44 85 LEU A N 1
ATOM 699 C CA . LEU A 1 85 ? -14.363 -1.039 16.383 1.00 95.44 85 LEU A CA 1
ATOM 700 C C . LEU A 1 85 ? -14.520 -1.219 17.901 1.00 95.44 85 LEU A C 1
ATOM 702 O O . LEU A 1 85 ? -15.230 -2.119 18.342 1.00 95.44 85 LEU A O 1
ATOM 706 N N . SER A 1 86 ? -13.910 -0.355 18.717 1.00 96.12 86 SER A N 1
ATOM 707 C CA . SER A 1 86 ? -14.143 -0.343 20.168 1.00 96.12 86 SER A CA 1
ATOM 708 C C . SER A 1 86 ? -15.540 0.174 20.540 1.00 96.12 86 SER A C 1
ATOM 710 O O . SER A 1 86 ? -16.084 -0.186 21.585 1.00 96.12 86 SER A O 1
ATOM 712 N N . GLU A 1 87 ? -16.131 1.006 19.677 1.00 94.81 87 GLU A N 1
ATOM 713 C CA . GLU A 1 87 ? -17.425 1.658 19.897 1.00 94.81 87 GLU A CA 1
ATOM 714 C C . GLU A 1 87 ? -18.566 1.024 19.082 1.00 94.81 87 GLU A C 1
ATOM 716 O O . GLU A 1 87 ? -19.735 1.185 19.440 1.00 94.81 87 GLU A O 1
ATOM 721 N N . LYS A 1 88 ? -18.249 0.338 17.978 1.00 95.06 88 LYS A N 1
ATOM 722 C CA . LYS A 1 88 ? -19.203 -0.125 16.957 1.00 95.06 88 LYS A CA 1
ATOM 723 C C . LYS A 1 88 ? -18.895 -1.547 16.502 1.00 95.06 88 LYS A C 1
ATOM 725 O O . LYS A 1 88 ? -17.779 -2.028 16.649 1.00 95.06 88 LYS A O 1
ATOM 730 N N . ALA A 1 89 ? -19.879 -2.208 15.894 1.00 94.69 89 ALA A N 1
ATOM 731 C CA . ALA A 1 89 ? -19.710 -3.583 15.414 1.00 94.69 89 ALA A CA 1
ATOM 732 C C . ALA A 1 89 ? -18.804 -3.709 14.170 1.00 94.69 89 ALA A C 1
ATOM 734 O O . ALA A 1 89 ? -18.193 -4.756 13.970 1.00 94.69 89 ALA A O 1
ATOM 735 N N . TYR A 1 90 ? -18.730 -2.666 13.341 1.00 96.25 90 TYR A N 1
ATOM 736 C CA . TYR A 1 90 ? -17.974 -2.621 12.088 1.00 96.25 90 TYR A CA 1
ATOM 737 C C . TYR A 1 90 ? -17.278 -1.266 11.932 1.00 96.25 90 TYR A C 1
ATOM 739 O O . TYR A 1 90 ? -17.635 -0.286 12.594 1.00 96.2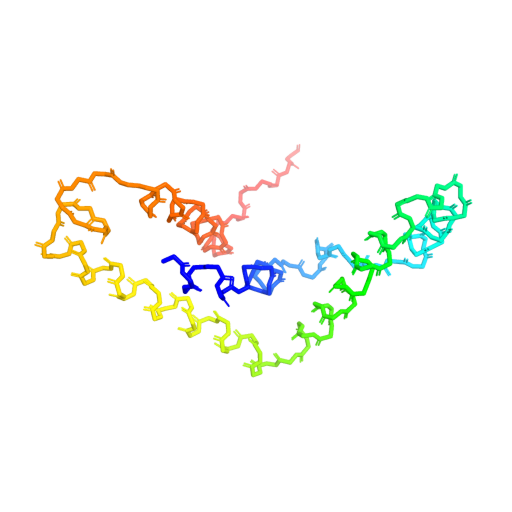5 90 TYR A O 1
ATOM 747 N N . VAL A 1 91 ? -16.306 -1.184 11.021 1.00 92.88 91 VAL A N 1
ATOM 748 C CA . VAL A 1 91 ? -15.452 0.004 10.839 1.00 92.88 91 VAL A CA 1
ATOM 749 C C . VAL A 1 91 ? -16.311 1.253 10.603 1.00 92.88 91 VAL A C 1
ATOM 751 O O . VAL A 1 91 ? -16.153 2.284 11.252 1.00 92.88 91 VAL A O 1
ATOM 754 N N . ALA A 1 92 ? -17.310 1.162 9.725 1.00 91.88 92 ALA A N 1
ATOM 755 C CA . ALA A 1 92 ? -18.135 2.311 9.360 1.00 91.88 92 ALA A CA 1
ATOM 756 C C . ALA A 1 92 ? -19.444 2.465 10.164 1.00 91.88 92 ALA A C 1
ATOM 758 O O . ALA A 1 92 ? -20.224 3.369 9.854 1.00 91.88 92 ALA A O 1
ATOM 759 N N . GLY A 1 93 ? -19.723 1.643 11.182 1.00 92.38 93 GLY A N 1
ATOM 760 C CA . GLY A 1 93 ? -21.047 1.634 11.818 1.00 92.38 93 GLY A CA 1
ATOM 761 C C . GLY A 1 93 ? -21.438 0.303 12.446 1.00 92.38 93 GLY A C 1
ATOM 762 O O . GLY A 1 93 ? -20.601 -0.527 12.773 1.00 92.38 93 GLY A O 1
ATOM 763 N N . ASP A 1 94 ? -22.745 0.097 12.579 1.00 95.62 94 ASP A N 1
ATOM 764 C CA . ASP A 1 94 ? -23.318 -1.149 13.101 1.00 95.62 94 ASP A CA 1
ATOM 765 C C . ASP A 1 94 ? -23.608 -2.187 12.004 1.00 95.62 94 ASP A C 1
ATOM 767 O O . ASP A 1 94 ? -24.043 -3.301 12.292 1.00 95.62 94 ASP A O 1
ATOM 771 N N . GLU A 1 95 ? -23.326 -1.850 10.743 1.00 96.38 95 GLU A N 1
ATOM 772 C CA . GLU A 1 95 ? -23.478 -2.735 9.588 1.00 96.38 95 GLU A CA 1
ATOM 773 C C . GLU A 1 95 ? -22.152 -2.904 8.846 1.00 96.38 95 GLU A C 1
ATOM 775 O O . GLU A 1 95 ? -21.349 -1.975 8.768 1.00 96.38 95 GLU A O 1
ATOM 780 N N . TYR A 1 96 ? -21.953 -4.089 8.268 1.00 95.06 96 TYR A N 1
ATOM 781 C CA . TYR A 1 96 ? -20.796 -4.389 7.432 1.00 95.06 96 TYR A CA 1
ATOM 782 C C . TYR A 1 96 ? -20.832 -3.571 6.141 1.00 95.06 96 TYR A C 1
ATOM 784 O O . TYR A 1 96 ? -21.856 -3.507 5.453 1.00 95.06 96 TYR A O 1
ATOM 792 N N . THR A 1 97 ? -19.693 -3.000 5.761 1.00 94.81 97 THR A N 1
ATOM 793 C CA . THR A 1 97 ? -19.576 -2.153 4.574 1.00 94.81 97 THR A CA 1
ATOM 794 C C . THR A 1 97 ? -18.318 -2.455 3.763 1.00 94.81 97 THR A C 1
ATOM 796 O O . THR A 1 97 ? -17.462 -3.257 4.125 1.00 94.81 97 THR A O 1
ATOM 799 N N . MET A 1 98 ? -18.169 -1.732 2.652 1.00 92.44 98 MET A N 1
ATOM 800 C CA . MET A 1 98 ? -16.949 -1.743 1.850 1.00 92.44 98 MET A CA 1
ATOM 801 C C . MET A 1 98 ? -15.696 -1.352 2.655 1.00 92.44 98 MET A C 1
ATOM 803 O O . MET A 1 98 ? -14.602 -1.778 2.301 1.00 92.44 98 MET A O 1
ATOM 807 N N . ALA A 1 99 ? -15.829 -0.560 3.727 1.00 90.50 99 ALA A N 1
ATOM 808 C CA . ALA A 1 99 ? -14.688 -0.194 4.567 1.00 90.50 99 ALA A CA 1
ATOM 809 C C . ALA A 1 99 ? -14.062 -1.432 5.222 1.00 90.50 99 ALA A C 1
ATOM 811 O O . ALA A 1 99 ? -12.847 -1.600 5.182 1.00 90.50 99 ALA A O 1
ATOM 812 N N . ASP A 1 100 ? -14.902 -2.330 5.731 1.00 93.06 100 ASP A N 1
ATOM 813 C CA . ASP A 1 100 ? -14.486 -3.592 6.335 1.00 93.06 100 ASP A CA 1
ATOM 814 C C . ASP A 1 100 ? -13.830 -4.507 5.293 1.00 93.06 100 ASP A C 1
ATOM 816 O O . ASP A 1 100 ? -12.791 -5.105 5.554 1.00 93.06 100 ASP A O 1
ATOM 820 N N . THR A 1 101 ? -14.380 -4.568 4.073 1.00 93.69 101 THR A N 1
ATOM 821 C CA . THR A 1 101 ? -13.776 -5.336 2.970 1.00 93.69 101 THR A CA 1
ATOM 822 C C . THR A 1 101 ? -12.401 -4.798 2.573 1.00 93.69 101 THR A C 1
ATOM 824 O O . THR A 1 101 ? -11.483 -5.583 2.351 1.00 93.69 101 THR A O 1
ATOM 827 N N . MET A 1 102 ? -12.242 -3.475 2.475 1.00 89.44 102 MET A N 1
ATOM 828 C CA . MET A 1 102 ? -10.979 -2.846 2.070 1.00 89.44 102 MET A CA 1
ATOM 829 C C . MET A 1 102 ? -9.912 -2.861 3.167 1.00 89.44 102 MET A C 1
ATOM 831 O O . MET A 1 102 ? -8.729 -2.763 2.851 1.00 89.44 102 MET A O 1
ATOM 835 N N . LEU A 1 103 ? -10.304 -3.017 4.431 1.00 91.19 103 LEU A N 1
ATOM 836 C CA . LEU A 1 103 ? -9.368 -3.189 5.538 1.00 91.19 103 LEU A CA 1
ATOM 837 C C . LEU A 1 103 ? -8.683 -4.566 5.508 1.00 91.19 103 LEU A C 1
ATOM 839 O O . LEU A 1 103 ? -7.503 -4.666 5.831 1.00 91.19 103 LEU A O 1
ATOM 843 N N . ILE A 1 104 ? -9.386 -5.619 5.072 1.00 91.88 104 ILE A N 1
ATOM 844 C CA . ILE A 1 104 ? -8.853 -6.994 5.020 1.00 91.88 104 ILE A CA 1
ATOM 845 C C . ILE A 1 104 ? -7.494 -7.095 4.302 1.00 91.88 104 ILE A C 1
ATOM 847 O O . ILE A 1 104 ? -6.573 -7.648 4.901 1.00 91.88 104 ILE A O 1
ATOM 851 N N . PRO A 1 105 ? -7.310 -6.599 3.059 1.00 89.38 105 PRO A N 1
ATOM 852 C CA . PRO A 1 105 ? -6.016 -6.698 2.385 1.00 89.38 105 PRO A CA 1
ATOM 853 C C . PRO A 1 105 ? -4.901 -5.918 3.094 1.00 89.38 105 PRO A C 1
ATOM 855 O O . PRO A 1 105 ? -3.753 -6.337 3.008 1.00 89.38 105 PRO A O 1
ATOM 858 N N . VAL A 1 106 ? -5.216 -4.836 3.819 1.00 88.75 106 VAL A N 1
ATOM 859 C CA . VAL A 1 106 ? -4.229 -4.098 4.627 1.00 88.75 106 VAL A CA 1
ATOM 860 C C . VAL A 1 106 ? -3.763 -4.953 5.806 1.00 88.75 106 VAL A C 1
ATOM 862 O O . VAL A 1 106 ? -2.564 -5.121 6.000 1.00 88.75 106 VAL A O 1
ATOM 865 N N . LEU A 1 107 ? -4.695 -5.564 6.543 1.00 90.56 107 LEU A N 1
ATOM 866 C CA . LEU A 1 107 ? -4.362 -6.459 7.659 1.00 90.56 107 LEU A CA 1
ATOM 867 C C . LEU A 1 107 ? -3.590 -7.699 7.191 1.00 90.56 107 LEU A C 1
ATOM 869 O O . LEU A 1 107 ? -2.611 -8.090 7.815 1.00 90.56 107 LEU A O 1
ATOM 873 N N . ALA A 1 108 ? -3.997 -8.294 6.068 1.00 89.44 108 ALA A N 1
ATOM 874 C CA . ALA A 1 108 ? -3.299 -9.437 5.485 1.00 89.44 108 ALA A CA 1
ATOM 875 C C . ALA A 1 108 ? -1.874 -9.083 5.032 1.00 89.44 108 ALA A C 1
ATOM 877 O O . ALA A 1 108 ? -0.981 -9.920 5.124 1.00 89.44 108 ALA A O 1
ATOM 878 N N . LEU A 1 109 ? -1.661 -7.859 4.539 1.00 86.81 109 LEU A N 1
ATOM 879 C CA . LEU A 1 109 ? -0.341 -7.364 4.158 1.00 86.81 109 LEU A CA 1
ATOM 880 C C . LEU A 1 109 ? 0.572 -7.201 5.379 1.00 86.81 109 LEU A C 1
ATOM 882 O O . LEU A 1 109 ? 1.725 -7.614 5.313 1.00 86.81 109 LEU A O 1
ATOM 886 N N . ILE A 1 110 ? 0.055 -6.641 6.476 1.00 86.56 110 ILE A N 1
ATOM 887 C CA . ILE A 1 110 ? 0.792 -6.516 7.742 1.00 86.56 110 ILE A CA 1
ATOM 888 C C . ILE A 1 110 ? 1.201 -7.902 8.244 1.00 86.56 110 ILE A C 1
ATOM 890 O O . ILE A 1 110 ? 2.387 -8.152 8.414 1.00 86.56 110 ILE A O 1
ATOM 894 N N . GLU A 1 111 ? 0.246 -8.830 8.357 1.00 85.81 111 GLU A N 1
ATOM 895 C CA . GLU A 1 111 ? 0.509 -10.211 8.789 1.00 85.81 111 GLU A CA 1
ATOM 896 C C . GLU A 1 111 ? 1.562 -10.901 7.907 1.00 85.81 111 GLU A C 1
ATOM 898 O O . GLU A 1 111 ? 2.424 -11.625 8.397 1.00 85.81 111 GLU A O 1
ATOM 903 N N . LEU A 1 112 ? 1.523 -10.673 6.590 1.00 84.06 112 LEU A N 1
ATOM 904 C CA . LEU A 1 112 ? 2.491 -11.257 5.663 1.00 84.06 112 LEU A CA 1
ATOM 905 C C . LEU A 1 112 ? 3.911 -10.701 5.862 1.00 84.06 112 LEU A C 1
ATOM 907 O O . LEU A 1 112 ? 4.879 -11.441 5.685 1.00 84.06 112 LEU A O 1
ATOM 911 N N . LEU A 1 113 ? 4.034 -9.411 6.179 1.00 78.62 113 LEU A N 1
ATOM 912 C CA . LEU A 1 113 ? 5.314 -8.703 6.269 1.00 78.62 113 LEU A CA 1
ATOM 913 C C . LEU A 1 113 ? 5.919 -8.728 7.685 1.00 78.62 113 LEU A C 1
ATOM 915 O O . LEU A 1 113 ? 7.140 -8.693 7.813 1.00 78.62 113 LEU A O 1
ATOM 919 N N . GLU A 1 114 ? 5.111 -8.881 8.739 1.00 69.12 114 GLU A N 1
ATOM 920 C CA . GLU A 1 114 ? 5.567 -9.050 10.133 1.00 69.12 114 GLU A CA 1
ATOM 921 C C . GLU A 1 114 ? 6.210 -10.431 10.409 1.00 69.12 114 GLU A C 1
ATOM 923 O O . GLU A 1 114 ? 6.782 -10.662 11.476 1.00 69.12 114 GLU A O 1
ATOM 928 N N . LEU A 1 115 ? 6.198 -11.358 9.441 1.00 53.28 115 LEU A N 1
ATOM 929 C CA . LEU A 1 115 ? 6.764 -12.706 9.586 1.00 53.28 115 LEU A CA 1
ATOM 930 C C . LEU A 1 115 ? 8.276 -12.833 9.298 1.00 53.28 115 LEU A C 1
ATOM 932 O O . LEU A 1 115 ? 8.802 -13.954 9.350 1.00 53.28 115 LEU A O 1
ATOM 936 N N . GLU A 1 116 ? 9.019 -11.751 9.044 1.00 48.72 116 GLU A N 1
ATOM 937 C CA . GLU A 1 116 ? 10.479 -11.848 8.833 1.00 48.72 116 GLU A CA 1
ATOM 938 C C . GLU A 1 116 ? 11.300 -12.142 10.101 1.00 48.72 116 GLU A C 1
ATOM 940 O O . GLU A 1 116 ? 12.440 -12.588 9.975 1.00 48.72 116 GLU A O 1
ATOM 945 N N . GLU A 1 117 ? 10.745 -12.046 11.317 1.00 48.28 117 GLU A N 1
ATOM 946 C CA . GLU A 1 117 ? 11.444 -12.613 12.487 1.00 48.28 117 GLU A CA 1
ATOM 947 C C . GLU A 1 117 ? 11.297 -14.143 12.609 1.00 48.28 117 GLU A C 1
ATOM 949 O O . GLU A 1 117 ? 12.036 -14.755 13.380 1.00 48.28 117 GLU A O 1
ATOM 954 N N . ASN A 1 118 ? 10.409 -14.806 11.847 1.00 41.69 118 ASN A N 1
ATOM 955 C CA . ASN A 1 118 ? 10.141 -16.243 12.038 1.00 41.69 118 ASN A CA 1
ATOM 956 C C . ASN A 1 118 ? 9.978 -17.112 10.782 1.00 41.69 118 ASN A C 1
ATOM 958 O O . ASN A 1 118 ? 9.805 -18.325 10.912 1.00 41.69 118 ASN A O 1
ATOM 962 N N . THR A 1 119 ? 10.106 -16.585 9.566 1.00 40.28 119 THR A N 1
ATOM 963 C CA . THR A 1 119 ? 10.101 -17.412 8.341 1.00 40.28 119 THR A CA 1
ATOM 964 C C . THR A 1 119 ? 11.514 -17.772 7.875 1.00 40.28 119 THR A C 1
ATOM 966 O O . THR A 1 119 ? 11.878 -17.681 6.710 1.00 40.28 119 THR A O 1
ATOM 969 N N . PHE A 1 120 ? 12.292 -18.312 8.820 1.00 42.75 120 PHE A N 1
ATOM 970 C CA . PHE A 1 120 ? 13.423 -19.215 8.555 1.00 42.75 120 PHE A CA 1
ATOM 971 C C . PHE A 1 120 ? 12.955 -20.576 7.989 1.00 42.75 120 PHE A C 1
ATOM 973 O O . PHE A 1 120 ? 13.757 -21.437 7.640 1.00 42.75 120 PHE A O 1
ATOM 980 N N . TRP A 1 121 ? 11.642 -20.796 7.911 1.00 47.22 121 TRP A N 1
ATOM 981 C CA . TRP A 1 121 ? 11.036 -22.030 7.437 1.00 47.22 121 TRP A CA 1
ATOM 982 C C . TRP A 1 121 ? 10.667 -21.907 5.969 1.00 47.22 121 TRP A C 1
ATOM 984 O O . TRP A 1 121 ? 9.537 -21.563 5.651 1.00 47.22 121 TRP A O 1
ATOM 994 N N . LEU A 1 122 ? 11.640 -22.164 5.099 1.00 45.19 122 LEU A N 1
ATOM 995 C CA . LEU A 1 122 ? 11.514 -22.951 3.866 1.00 45.19 122 LEU A CA 1
ATOM 996 C C . LEU A 1 122 ? 12.926 -23.058 3.257 1.00 45.19 122 LEU A C 1
ATOM 998 O O . LEU A 1 122 ? 13.187 -22.591 2.150 1.00 45.19 122 LEU A O 1
ATOM 1002 N N . ASP A 1 123 ? 13.850 -23.661 4.010 1.00 42.41 123 ASP A N 1
ATOM 1003 C CA . ASP A 1 123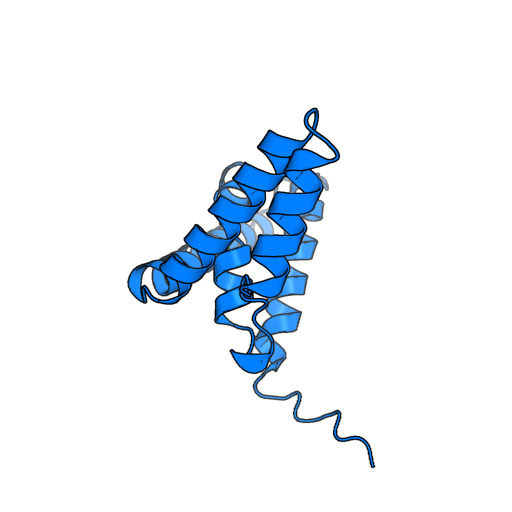 ? 15.019 -24.314 3.415 1.00 42.41 123 ASP A CA 1
ATOM 1004 C C . ASP A 1 123 ? 14.518 -25.584 2.700 1.00 42.41 123 ASP A C 1
ATOM 1006 O O . ASP A 1 123 ? 13.887 -26.428 3.346 1.00 42.41 123 ASP A O 1
ATOM 1010 N N . PRO A 1 124 ? 14.732 -25.743 1.383 1.00 51.59 124 PRO A N 1
ATOM 1011 C CA . PRO A 1 124 ? 14.522 -27.023 0.731 1.00 51.59 124 PRO A CA 1
ATOM 1012 C C . PRO A 1 124 ? 15.731 -27.927 1.017 1.00 51.59 124 PRO A C 1
ATOM 1014 O O . PRO A 1 124 ? 16.844 -27.621 0.584 1.00 51.59 124 PRO A O 1
ATOM 1017 N N . GLU A 1 125 ? 15.504 -29.026 1.746 1.00 49.28 125 GLU A N 1
ATOM 1018 C CA . GLU A 1 125 ? 16.387 -30.207 1.703 1.00 49.28 125 GLU A CA 1
ATOM 1019 C C . GLU A 1 125 ? 16.491 -30.780 0.279 1.00 49.28 125 GLU A C 1
ATOM 1021 O O . GLU A 1 125 ? 15.461 -30.805 -0.442 1.00 49.28 125 GLU A O 1
#

pLDDT: mean 84.13, std 14.02, range [40.28, 96.38]

InterPro domains:
  IPR010987 Glutathione S-transferase, C-terminal-like [PS50405] (1-125)
  IPR036282 Glutathione S-transferase, C-terminal domain superfamily [SSF47616] (52-115)
  IPR044617 Tetrachlorohydroquinone dehalogenase [PTHR45374] (1-118)

Radius of gyration: 18.66 Å; chains: 1; bounding box: 41×40×51 Å

Secondary structure (DSSP, 8-state):
-TTTTTS-HHHHHHHHS-GGGS----HHHHHHHHHHHHH-TTTHHHHHHHHHHHHHHHHHTT-HHHHHHHHHHHHHHHHHHHHHHHHSSBTTBSS--HHHHHHHHHHHHHHHHGGGGT-------

Organism: NCBI:txid152371